Protein AF-A0A225VCA2-F1 (afdb_monomer)

Radius of gyration: 15.72 Å; Cα contacts (8 Å, |Δi|>4): 86; chains: 1; bounding box: 34×24×48 Å

pLDDT: mean 89.73, std 12.61, range [38.22, 97.88]

Sequence (70 aa):
SKLLNQRLVMRGLVRFDWDNNTNRMAGIHSQSDLLTPMLRRLGSLQDVSRAFNGALVTPTGRLLSGRKRN

Organism: NCBI:txid4795

Structure (mmCIF, N/CA/C/O backbone):
data_AF-A0A225VCA2-F1
#
_entry.id   AF-A0A225VCA2-F1
#
loop_
_atom_site.group_PDB
_atom_site.id
_atom_site.type_symbol
_atom_site.label_atom_id
_atom_site.label_alt_id
_atom_site.label_comp_id
_atom_site.label_asym_id
_atom_site.label_entity_id
_atom_site.label_seq_id
_atom_site.pdbx_PDB_ins_code
_atom_site.Cartn_x
_atom_site.Cartn_y
_atom_site.Cartn_z
_atom_site.occupancy
_atom_site.B_iso_or_equiv
_atom_site.auth_seq_id
_atom_site.auth_comp_id
_atom_site.auth_asym_id
_atom_site.auth_atom_id
_atom_site.pdbx_PDB_model_num
ATOM 1 N N . SER A 1 1 ? -1.170 -1.826 20.303 1.00 76.56 1 SER A N 1
ATOM 2 C CA . SER A 1 1 ? -1.753 -0.961 19.250 1.00 76.56 1 SER A CA 1
ATOM 3 C C . SER A 1 1 ? -2.766 -1.768 18.436 1.00 76.56 1 SER A C 1
ATOM 5 O O . SER A 1 1 ? -2.667 -2.990 18.430 1.00 76.56 1 SER A O 1
ATOM 7 N N . LYS A 1 2 ? -3.731 -1.134 17.745 1.00 88.31 2 LYS A N 1
ATOM 8 C CA . LYS A 1 2 ? -4.778 -1.838 16.963 1.00 88.31 2 LYS A CA 1
ATOM 9 C C . LYS A 1 2 ? -4.239 -2.665 15.778 1.00 88.31 2 LYS A C 1
ATOM 11 O O . LYS A 1 2 ? -4.982 -3.493 15.261 1.00 88.31 2 LYS A O 1
ATOM 16 N N . LEU A 1 3 ? -2.983 -2.463 15.364 1.00 91.94 3 LEU A N 1
ATOM 17 C CA . LEU A 1 3 ? -2.345 -3.144 14.224 1.00 91.94 3 LEU A CA 1
ATOM 18 C C . LEU A 1 3 ? -1.366 -4.259 14.628 1.00 91.94 3 LEU A C 1
ATOM 20 O O . LEU A 1 3 ? -0.996 -5.070 13.785 1.00 91.94 3 LEU A O 1
ATOM 24 N N . LEU A 1 4 ? -0.947 -4.321 15.897 1.00 94.12 4 LEU A N 1
ATOM 25 C CA . LEU A 1 4 ? -0.002 -5.341 16.356 1.00 94.12 4 LEU A CA 1
ATOM 26 C C . LEU A 1 4 ? -0.634 -6.739 16.250 1.00 94.12 4 LEU A C 1
ATOM 28 O O . LEU A 1 4 ? -1.764 -6.948 16.699 1.00 94.12 4 LEU A O 1
ATOM 32 N N . ASN A 1 5 ? 0.103 -7.683 15.660 1.00 94.25 5 ASN A N 1
ATOM 33 C CA . ASN A 1 5 ? -0.333 -9.065 15.427 1.00 94.25 5 ASN A CA 1
ATOM 34 C C . ASN A 1 5 ? -1.627 -9.180 14.603 1.00 94.25 5 ASN A C 1
ATOM 36 O O . ASN A 1 5 ? -2.440 -10.071 14.838 1.00 94.25 5 ASN A O 1
ATOM 40 N N . GLN A 1 6 ? -1.845 -8.264 13.655 1.00 93.06 6 GLN A N 1
ATOM 41 C CA . GLN A 1 6 ? -3.016 -8.290 12.778 1.00 93.06 6 GLN A CA 1
ATOM 42 C C . GLN A 1 6 ? -2.644 -8.627 11.345 1.00 93.06 6 GLN A C 1
ATOM 44 O O . GLN A 1 6 ? -1.722 -8.052 10.772 1.00 93.06 6 GLN A O 1
ATOM 49 N N . ARG A 1 7 ? -3.422 -9.527 10.741 1.00 94.25 7 ARG A N 1
ATOM 50 C CA . ARG A 1 7 ? -3.333 -9.833 9.316 1.00 94.25 7 ARG A CA 1
ATOM 51 C C . ARG A 1 7 ? -4.248 -8.892 8.539 1.00 94.25 7 ARG A C 1
ATOM 53 O O . ARG A 1 7 ? -5.467 -8.955 8.681 1.00 94.25 7 ARG A O 1
ATOM 60 N N . LEU A 1 8 ? -3.665 -8.059 7.682 1.00 92.50 8 LEU A N 1
ATOM 61 C CA . LEU A 1 8 ? -4.405 -7.262 6.706 1.00 92.50 8 LEU A CA 1
ATOM 62 C C . LEU A 1 8 ? -4.397 -8.001 5.366 1.00 92.50 8 LEU A C 1
ATOM 64 O O . LEU A 1 8 ? -3.336 -8.311 4.830 1.00 92.50 8 LEU A O 1
ATOM 68 N N . VAL A 1 9 ? -5.581 -8.306 4.838 1.00 93.50 9 VAL A N 1
ATOM 69 C CA . VAL A 1 9 ? -5.745 -8.891 3.502 1.00 93.50 9 VAL A CA 1
ATOM 70 C C . VAL A 1 9 ? -6.267 -7.806 2.573 1.00 93.50 9 VAL A C 1
ATOM 72 O O . VAL A 1 9 ? -7.276 -7.169 2.870 1.00 93.50 9 VAL A O 1
ATOM 75 N N . MET A 1 10 ? -5.579 -7.610 1.451 1.00 91.19 10 MET A N 1
ATOM 76 C CA . MET A 1 10 ? -5.930 -6.625 0.433 1.00 91.19 10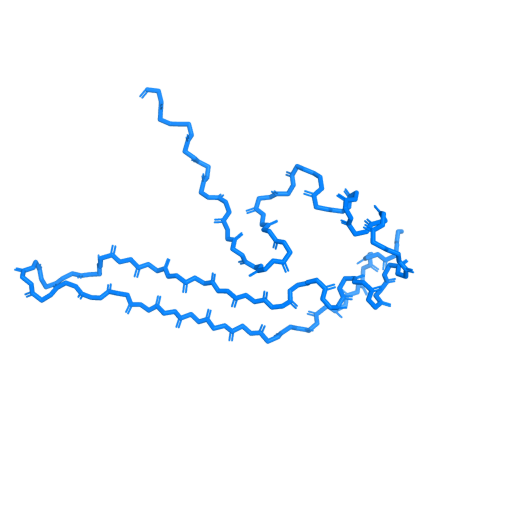 MET A CA 1
ATOM 77 C C . MET A 1 10 ? -5.866 -7.239 -0.959 1.00 91.19 10 MET A C 1
ATOM 79 O O . MET A 1 10 ? -5.078 -8.149 -1.213 1.00 91.19 10 MET A O 1
ATOM 83 N N . ARG A 1 11 ? -6.678 -6.701 -1.869 1.00 92.19 11 ARG A N 1
ATOM 84 C CA . ARG A 1 11 ? -6.558 -6.976 -3.301 1.00 92.19 11 ARG A CA 1
ATOM 85 C C . ARG A 1 11 ? -5.617 -5.956 -3.922 1.00 92.19 11 ARG A C 1
ATOM 87 O O . ARG A 1 11 ? -5.668 -4.776 -3.573 1.00 92.19 11 ARG A O 1
ATOM 94 N N . GLY A 1 12 ? -4.773 -6.421 -4.831 1.00 91.38 12 GLY A N 1
ATOM 95 C CA . GLY A 1 12 ? -3.843 -5.579 -5.565 1.00 91.38 12 GLY A CA 1
ATOM 96 C C . GLY A 1 12 ? -3.710 -6.008 -7.016 1.00 91.38 12 GLY A C 1
ATOM 97 O O . GLY A 1 12 ? -4.107 -7.109 -7.391 1.00 91.38 12 GLY A O 1
ATOM 98 N N . LEU A 1 13 ? -3.149 -5.105 -7.806 1.00 92.25 13 LEU A N 1
ATOM 99 C CA . LEU A 1 13 ? -2.803 -5.273 -9.204 1.00 92.25 13 LEU A CA 1
ATOM 100 C C . LEU A 1 13 ? -1.351 -4.836 -9.386 1.00 92.25 13 LEU A C 1
ATOM 102 O O . LEU A 1 13 ? -0.932 -3.806 -8.850 1.00 92.25 13 LEU A O 1
ATOM 106 N N . VAL A 1 14 ? -0.605 -5.606 -10.170 1.00 91.31 14 VAL A N 1
ATOM 107 C CA . VAL A 1 14 ? 0.733 -5.231 -10.620 1.00 91.31 14 VAL A CA 1
ATOM 108 C C . VAL A 1 14 ? 0.739 -5.256 -12.139 1.00 91.31 14 VAL A C 1
ATOM 110 O O . VAL A 1 14 ? 0.365 -6.258 -12.746 1.00 91.31 14 VAL A O 1
ATOM 113 N N . ARG A 1 15 ? 1.148 -4.142 -12.743 1.00 91.69 15 ARG A N 1
ATOM 114 C CA . ARG A 1 15 ? 1.383 -4.015 -14.177 1.00 91.69 15 ARG A CA 1
ATOM 115 C C . ARG A 1 15 ? 2.880 -3.899 -14.420 1.00 91.69 15 ARG A C 1
ATOM 117 O O . ARG A 1 15 ? 3.558 -3.097 -13.776 1.00 91.69 15 ARG A O 1
ATOM 124 N N . PHE A 1 16 ? 3.367 -4.704 -15.351 1.00 92.69 16 PHE A N 1
ATOM 125 C CA . PHE A 1 16 ? 4.738 -4.669 -15.827 1.00 92.69 16 PHE A CA 1
ATOM 126 C C . PHE A 1 16 ? 4.745 -4.018 -17.200 1.00 92.69 16 PHE A C 1
ATOM 128 O O . PHE A 1 16 ? 4.053 -4.482 -18.105 1.00 92.69 16 PHE A O 1
ATOM 135 N N . ASP A 1 17 ? 5.518 -2.949 -17.335 1.00 94.81 17 ASP A N 1
ATOM 136 C CA . ASP A 1 17 ? 5.661 -2.239 -18.595 1.00 94.81 17 ASP A CA 1
ATOM 137 C C . ASP A 1 17 ? 6.951 -2.731 -19.256 1.00 94.81 17 ASP A C 1
ATOM 139 O O . ASP A 1 17 ? 8.028 -2.700 -18.650 1.00 94.81 17 ASP A O 1
ATOM 143 N N . TRP A 1 18 ? 6.832 -3.229 -20.485 1.00 95.38 18 TRP A N 1
ATOM 144 C CA . TRP A 1 18 ? 7.935 -3.769 -21.276 1.00 95.38 18 TRP A CA 1
ATOM 145 C C . TRP A 1 18 ? 8.237 -2.849 -22.457 1.00 95.38 18 TRP A C 1
ATOM 147 O O . TRP A 1 18 ? 7.319 -2.426 -23.160 1.00 95.38 18 TRP A O 1
ATOM 157 N N . ASP A 1 19 ? 9.514 -2.547 -22.679 1.00 96.12 19 ASP A N 1
ATOM 158 C CA . ASP A 1 19 ? 9.980 -1.790 -23.837 1.00 96.12 19 ASP A CA 1
ATOM 159 C C . ASP A 1 19 ? 10.575 -2.741 -24.878 1.00 96.12 19 ASP A C 1
ATOM 161 O O . ASP A 1 19 ? 11.649 -3.318 -24.692 1.00 96.12 19 ASP A O 1
ATOM 165 N N . ASN A 1 20 ? 9.871 -2.876 -26.003 1.00 96.06 20 ASN A N 1
ATOM 166 C CA . ASN A 1 20 ? 10.284 -3.720 -27.121 1.00 96.06 20 ASN A CA 1
ATOM 167 C C . ASN A 1 20 ? 11.525 -3.184 -27.852 1.00 96.06 20 ASN A C 1
ATOM 169 O O . ASN A 1 20 ? 12.247 -3.975 -28.452 1.00 96.06 20 ASN A O 1
ATOM 173 N N . ASN A 1 21 ? 11.804 -1.876 -27.795 1.00 96.75 21 ASN A N 1
ATOM 174 C CA . ASN A 1 21 ? 12.947 -1.283 -28.494 1.00 96.75 21 ASN A CA 1
ATOM 175 C C . ASN A 1 21 ? 14.267 -1.608 -27.789 1.00 96.75 21 ASN A C 1
ATOM 177 O O . ASN A 1 21 ? 15.277 -1.866 -28.437 1.00 96.75 21 ASN A O 1
ATOM 181 N N . THR A 1 22 ? 14.262 -1.604 -26.453 1.00 95.88 22 THR A N 1
ATOM 182 C CA . THR A 1 22 ? 15.435 -1.963 -25.639 1.00 95.88 22 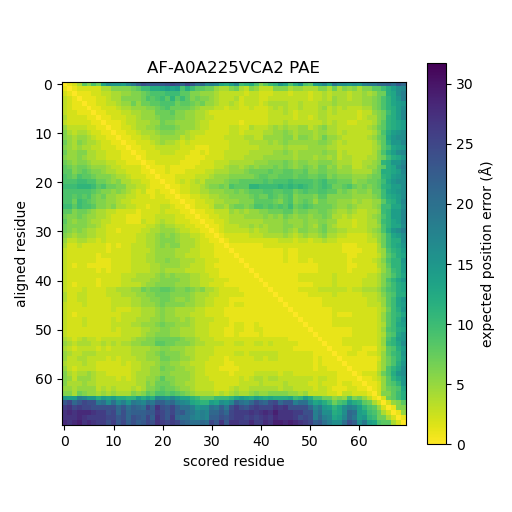THR A CA 1
ATOM 183 C C . THR A 1 22 ? 15.425 -3.419 -25.178 1.00 95.88 22 THR A C 1
ATOM 185 O O . THR A 1 22 ? 16.417 -3.884 -24.612 1.00 95.88 22 THR A O 1
ATOM 188 N N . ASN A 1 23 ? 14.327 -4.137 -25.442 1.00 93.69 23 ASN A N 1
ATOM 189 C CA . ASN A 1 23 ? 14.044 -5.499 -24.997 1.00 93.69 23 ASN A CA 1
ATOM 190 C C . ASN A 1 23 ? 14.235 -5.667 -23.477 1.00 93.69 23 ASN A C 1
ATOM 192 O O . ASN A 1 23 ? 14.876 -6.609 -23.002 1.00 93.69 23 ASN A O 1
ATOM 196 N N . ARG A 1 24 ? 13.746 -4.684 -22.712 1.00 95.00 24 ARG A N 1
ATOM 197 C CA . ARG A 1 24 ? 13.916 -4.578 -21.256 1.00 95.00 24 ARG A CA 1
ATOM 198 C C . ARG A 1 24 ? 12.619 -4.140 -20.588 1.00 95.00 24 ARG A C 1
ATOM 200 O O . ARG A 1 24 ? 11.748 -3.524 -21.196 1.00 95.00 24 ARG A O 1
ATOM 207 N N . MET A 1 25 ? 12.526 -4.397 -19.286 1.00 93.12 25 MET A N 1
ATOM 208 C CA . MET A 1 25 ? 11.484 -3.814 -18.447 1.00 93.12 25 MET A CA 1
ATOM 209 C C . MET A 1 25 ? 11.644 -2.287 -18.388 1.00 93.12 25 MET A C 1
ATOM 211 O O . MET A 1 25 ? 12.690 -1.784 -17.979 1.00 93.12 25 MET A O 1
ATOM 215 N N . ALA A 1 26 ? 10.573 -1.572 -18.721 1.00 92.88 26 ALA A N 1
ATOM 216 C CA . ALA A 1 26 ? 10.479 -0.119 -18.638 1.00 92.88 26 ALA A CA 1
ATOM 217 C C . ALA A 1 26 ? 9.927 0.360 -17.288 1.00 92.88 26 ALA A C 1
ATOM 219 O O . ALA A 1 26 ? 10.258 1.457 -16.836 1.00 92.88 26 ALA A O 1
ATOM 220 N N . GLY A 1 27 ? 9.097 -0.451 -16.625 1.00 89.69 27 GLY A N 1
ATOM 221 C CA . GLY A 1 27 ? 8.487 -0.042 -15.367 1.00 89.69 27 GLY A CA 1
ATOM 222 C C . GLY A 1 27 ? 7.705 -1.132 -14.648 1.00 89.69 27 GLY A C 1
ATOM 223 O O . GLY A 1 27 ? 7.315 -2.151 -15.219 1.00 89.69 27 GLY A O 1
ATOM 224 N N . ILE A 1 28 ? 7.462 -0.876 -13.364 1.00 89.75 28 ILE A N 1
ATOM 225 C CA . ILE A 1 28 ? 6.556 -1.647 -12.516 1.00 89.75 28 ILE A CA 1
ATOM 226 C C . ILE A 1 28 ? 5.585 -0.661 -11.886 1.00 89.75 28 ILE A C 1
ATOM 228 O O . ILE A 1 28 ? 5.994 0.275 -11.198 1.00 89.75 28 ILE A O 1
ATOM 232 N N . HIS A 1 29 ? 4.296 -0.900 -12.087 1.00 87.75 29 HIS A N 1
ATOM 233 C CA . HIS A 1 29 ? 3.229 -0.135 -11.465 1.00 87.75 29 HIS A CA 1
ATOM 234 C C . HIS A 1 29 ? 2.420 -1.055 -10.564 1.00 87.75 29 HIS A C 1
ATOM 236 O O . HIS A 1 29 ? 1.822 -2.022 -11.029 1.00 87.75 29 HIS A O 1
ATOM 242 N N . SER A 1 30 ? 2.384 -0.748 -9.272 1.00 87.56 30 SER A N 1
ATOM 243 C CA . SER A 1 30 ? 1.560 -1.464 -8.305 1.00 87.56 30 SER A CA 1
ATOM 244 C C . SER A 1 30 ? 0.464 -0.565 -7.741 1.00 87.56 30 SER A C 1
ATOM 246 O O . SER A 1 30 ? 0.663 0.629 -7.492 1.00 87.56 30 SER A O 1
ATOM 248 N N . GLN A 1 31 ? -0.704 -1.162 -7.534 1.00 90.00 31 GLN A N 1
ATOM 249 C CA . GLN A 1 31 ? -1.821 -0.557 -6.823 1.00 90.00 31 GLN A CA 1
ATOM 250 C C . GLN A 1 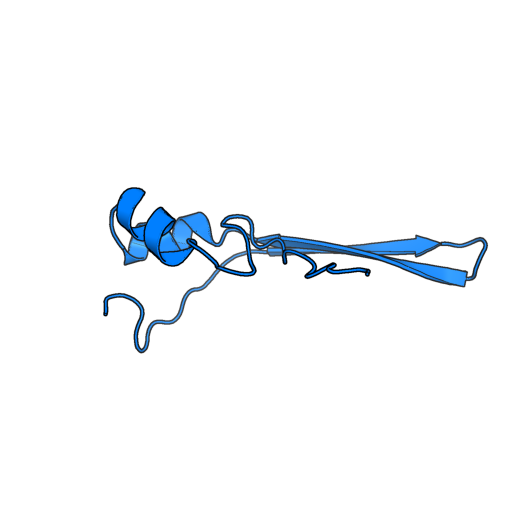31 ? -2.487 -1.618 -5.951 1.00 90.00 31 GLN A C 1
ATOM 252 O O . GLN A 1 31 ? -2.638 -2.767 -6.361 1.00 90.00 31 GLN A O 1
ATOM 257 N N . SER A 1 32 ? -2.909 -1.248 -4.750 1.00 92.69 32 SER A N 1
ATOM 258 C CA . SER A 1 32 ? -3.691 -2.111 -3.871 1.00 92.69 32 SER A CA 1
ATOM 259 C C . SER A 1 32 ? -4.665 -1.316 -3.009 1.00 92.69 32 SER A C 1
ATOM 261 O O . SER A 1 32 ? -4.550 -0.104 -2.852 1.00 92.69 32 SER A O 1
ATOM 263 N N . ASP A 1 33 ? -5.661 -1.997 -2.454 1.00 93.69 33 ASP A N 1
ATOM 264 C CA . ASP A 1 33 ? -6.604 -1.386 -1.518 1.00 93.69 33 ASP A CA 1
ATOM 265 C C . ASP A 1 33 ? -6.130 -1.588 -0.071 1.00 93.69 33 ASP A C 1
ATOM 267 O O . ASP A 1 33 ? -6.582 -2.502 0.621 1.00 93.69 33 ASP A O 1
ATOM 271 N N . LEU A 1 34 ? -5.178 -0.761 0.378 1.00 94.56 34 LEU A N 1
ATOM 272 C CA . LEU A 1 34 ? -4.753 -0.730 1.785 1.00 94.56 34 LEU A CA 1
ATOM 273 C C . LEU A 1 34 ? -5.719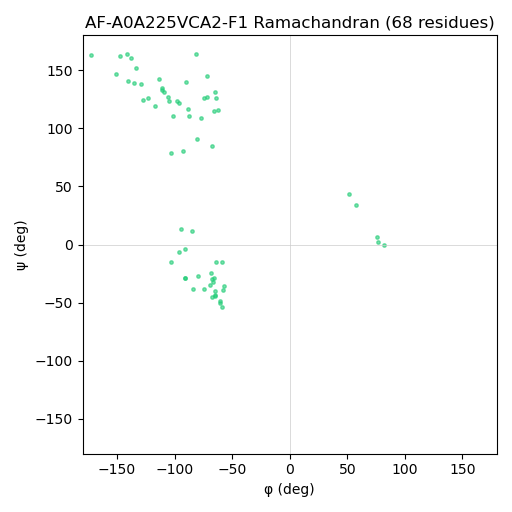 0.073 2.661 1.00 94.56 34 LEU A C 1
ATOM 275 O O . LEU A 1 34 ? -5.825 -0.194 3.859 1.00 94.56 34 LEU A O 1
ATOM 279 N N . LEU A 1 35 ? -6.427 1.043 2.081 1.00 95.75 35 LEU A N 1
ATOM 280 C CA . LEU A 1 35 ? -7.350 1.9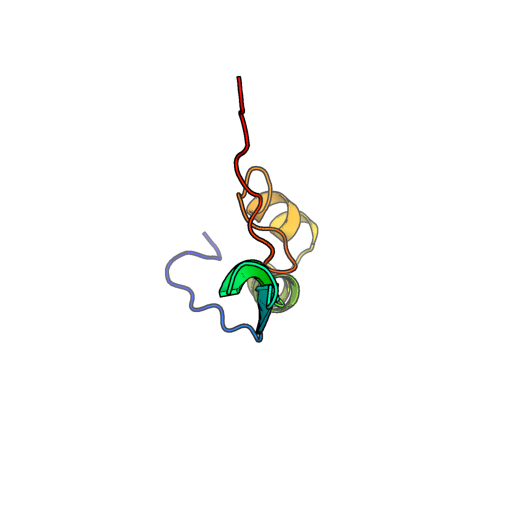09 2.805 1.00 95.75 35 LEU A CA 1
ATOM 281 C C . LEU A 1 35 ? -8.483 1.111 3.459 1.00 95.75 35 LEU A C 1
ATOM 283 O O . LEU A 1 35 ? -8.713 1.267 4.658 1.00 95.75 35 LEU A O 1
ATOM 287 N N . THR A 1 36 ? -9.160 0.234 2.715 1.00 95.88 36 THR A N 1
ATOM 288 C CA . THR A 1 36 ? -10.295 -0.541 3.236 1.00 95.88 36 THR A CA 1
ATOM 289 C C . THR A 1 36 ? -9.935 -1.409 4.451 1.00 95.88 36 THR A C 1
ATOM 291 O O . THR A 1 36 ? -10.610 -1.286 5.479 1.00 95.88 36 THR A O 1
ATOM 294 N N . PRO A 1 37 ? -8.905 -2.282 4.415 1.00 95.50 37 PRO A N 1
ATOM 295 C CA . PRO A 1 37 ? -8.560 -3.103 5.575 1.00 95.50 37 PRO A CA 1
ATOM 296 C C . PRO A 1 37 ? -8.031 -2.267 6.751 1.00 95.50 37 PRO A C 1
ATOM 298 O O . PRO A 1 37 ? -8.318 -2.602 7.901 1.00 95.50 37 PRO A O 1
ATOM 301 N N . MET A 1 38 ? -7.334 -1.154 6.494 1.00 96.50 38 MET A N 1
ATOM 302 C CA . MET A 1 38 ? -6.877 -0.239 7.547 1.00 96.50 38 MET A CA 1
ATOM 303 C C . MET A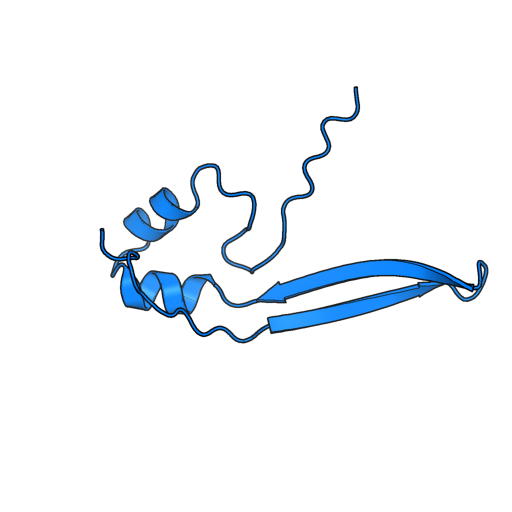 1 38 ? -8.045 0.471 8.230 1.00 96.50 38 MET A C 1
ATOM 305 O O . MET A 1 38 ? -8.108 0.504 9.458 1.00 96.50 38 MET A O 1
ATOM 309 N N . LEU A 1 39 ? -9.005 0.985 7.458 1.00 96.38 39 LEU A N 1
ATOM 310 C CA . LEU A 1 39 ? -10.186 1.654 7.996 1.00 96.38 39 LEU A CA 1
ATOM 311 C C . LEU A 1 39 ? -11.057 0.685 8.797 1.00 96.38 39 LEU A C 1
ATOM 313 O O . LEU A 1 39 ? -11.456 1.012 9.912 1.00 96.38 39 LEU A O 1
ATOM 317 N N . ARG A 1 40 ? -11.274 -0.535 8.286 1.00 95.69 40 ARG A N 1
ATOM 318 C CA . ARG A 1 40 ? -11.976 -1.601 9.023 1.00 95.69 40 ARG A CA 1
ATOM 319 C C . ARG A 1 40 ? -11.302 -1.924 10.353 1.00 95.69 40 ARG A C 1
ATOM 321 O O . ARG A 1 40 ? -11.989 -2.235 11.320 1.00 95.69 40 ARG A O 1
ATOM 328 N N . ARG A 1 41 ? -9.968 -1.866 10.410 1.00 95.50 41 ARG A N 1
ATOM 329 C CA . ARG A 1 41 ? -9.212 -2.213 11.616 1.00 95.50 41 ARG A CA 1
ATOM 330 C C . ARG A 1 41 ? -9.103 -1.069 12.623 1.00 95.50 41 ARG A C 1
ATOM 332 O O . ARG A 1 41 ? -9.122 -1.313 13.828 1.00 95.50 41 ARG A O 1
ATOM 339 N N . LEU A 1 42 ? -8.943 0.163 12.149 1.00 96.00 42 LEU A N 1
ATOM 340 C CA . LEU A 1 42 ? -8.706 1.333 12.995 1.00 96.00 42 LEU A CA 1
ATOM 341 C C . LEU A 1 42 ? -10.005 2.034 13.406 1.00 96.00 42 LEU A C 1
ATOM 343 O O . LEU A 1 42 ? -10.070 2.576 14.511 1.00 96.00 42 LEU A O 1
ATOM 347 N N . GLY A 1 43 ? -11.044 1.954 12.572 1.00 96.81 43 GLY A N 1
ATOM 348 C CA . GLY A 1 43 ? -12.380 2.490 12.835 1.00 96.81 43 GLY A CA 1
ATOM 349 C C . GLY A 1 43 ? -12.539 3.984 12.547 1.00 96.81 43 GLY A C 1
ATOM 350 O O . GLY A 1 43 ? -13.630 4.513 12.724 1.00 96.81 43 GLY A O 1
ATOM 351 N N . SER A 1 44 ? -11.485 4.679 12.105 1.00 97.25 44 SER A N 1
ATOM 352 C CA . SER A 1 44 ? -11.559 6.097 11.746 1.00 97.25 44 SER A CA 1
ATOM 353 C C . SER A 1 44 ? -10.543 6.472 10.666 1.00 97.25 44 SER A C 1
ATOM 355 O O . SER A 1 44 ? -9.429 5.946 10.631 1.00 97.25 44 SER A O 1
ATOM 357 N N . LEU A 1 45 ? -10.902 7.424 9.798 1.00 97.31 45 LEU A N 1
ATOM 358 C CA . LEU A 1 45 ? -9.969 7.983 8.811 1.00 97.31 45 LEU A CA 1
ATOM 359 C C . LEU A 1 45 ? -8.827 8.766 9.473 1.00 97.31 45 LEU A C 1
ATOM 361 O O . LEU A 1 45 ? -7.722 8.792 8.939 1.00 97.31 45 LEU A O 1
ATOM 365 N N . GLN A 1 46 ? -9.062 9.359 10.648 1.00 97.88 46 GLN A N 1
ATOM 366 C CA . GLN A 1 46 ? -8.029 10.077 11.393 1.00 97.88 46 GLN A CA 1
ATOM 367 C C . GLN A 1 46 ? -6.915 9.130 11.863 1.00 97.88 46 GLN A C 1
ATOM 369 O O . GLN A 1 46 ? -5.736 9.433 11.689 1.00 97.88 46 GLN A O 1
ATOM 374 N N . ASP A 1 47 ? -7.268 7.958 12.395 1.00 96.81 47 ASP A N 1
ATOM 375 C CA . ASP A 1 47 ? -6.279 6.957 12.803 1.00 96.81 47 ASP A CA 1
ATOM 376 C C . ASP A 1 47 ? -5.571 6.329 11.598 1.00 96.81 47 ASP A C 1
ATOM 378 O O . ASP A 1 47 ? -4.368 6.073 11.661 1.00 96.81 47 ASP A O 1
ATOM 382 N N . VAL A 1 48 ? -6.278 6.136 10.477 1.00 96.75 48 VAL A N 1
ATOM 383 C CA . VAL A 1 48 ? -5.651 5.720 9.212 1.00 96.75 48 VAL A CA 1
ATOM 384 C C . VAL A 1 48 ? -4.629 6.765 8.760 1.00 96.75 48 VAL A C 1
ATOM 386 O O . VAL A 1 48 ? -3.484 6.414 8.493 1.00 96.75 48 VAL A O 1
ATOM 389 N N . SER A 1 49 ? -4.988 8.051 8.746 1.00 96.69 49 SER A N 1
ATOM 390 C CA . SER A 1 49 ? -4.068 9.133 8.379 1.00 96.69 49 SER A CA 1
ATOM 391 C C . SER A 1 49 ? -2.824 9.157 9.266 1.00 96.69 49 SER A C 1
ATOM 393 O O . SER A 1 49 ? -1.726 9.375 8.760 1.00 96.69 49 SER A O 1
ATOM 395 N N . ARG A 1 50 ? -2.970 8.905 10.573 1.00 96.31 50 ARG A N 1
ATOM 396 C CA . ARG A 1 50 ? -1.834 8.794 11.500 1.00 96.31 50 ARG A CA 1
ATOM 397 C C . ARG A 1 50 ? -0.945 7.596 11.174 1.00 96.31 50 ARG A C 1
ATOM 399 O O . ARG A 1 50 ? 0.270 7.730 11.221 1.00 96.31 50 ARG A O 1
ATOM 406 N N . ALA A 1 51 ? -1.530 6.454 10.815 1.00 94.94 51 ALA A N 1
ATOM 407 C CA . ALA A 1 51 ? -0.777 5.254 10.453 1.00 94.94 51 ALA A CA 1
ATOM 408 C C . ALA A 1 51 ? 0.020 5.410 9.145 1.00 94.94 51 ALA A C 1
ATOM 410 O O . ALA A 1 51 ? 1.072 4.795 8.997 1.00 94.94 51 ALA A O 1
ATOM 411 N N . PHE A 1 52 ? -0.462 6.236 8.212 1.00 95.19 52 PHE A N 1
ATOM 412 C CA . PHE A 1 52 ? 0.241 6.552 6.965 1.00 95.19 52 PHE A CA 1
ATOM 413 C C . PHE A 1 52 ? 1.152 7.786 7.062 1.00 95.19 52 PHE A C 1
ATOM 415 O O . PHE A 1 52 ? 1.867 8.090 6.108 1.00 95.19 52 PHE A O 1
ATOM 422 N N . ASN A 1 53 ? 1.167 8.494 8.194 1.00 95.88 53 ASN A N 1
ATOM 423 C CA . ASN A 1 53 ? 2.036 9.649 8.373 1.00 95.88 53 ASN A CA 1
ATOM 424 C C . ASN A 1 53 ? 3.510 9.210 8.379 1.00 95.88 53 ASN A C 1
ATOM 426 O O . ASN A 1 53 ? 3.938 8.468 9.260 1.00 95.88 53 ASN A O 1
ATOM 430 N N . GLY A 1 54 ? 4.277 9.651 7.379 1.00 94.25 54 GLY A N 1
ATOM 431 C CA . GLY A 1 54 ? 5.66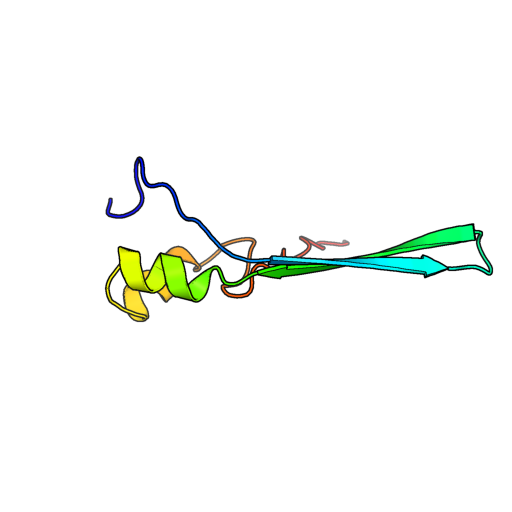6 9.227 7.176 1.00 94.25 54 GLY A CA 1
ATOM 432 C C . GLY A 1 54 ? 5.833 7.815 6.596 1.00 94.25 54 GLY A C 1
ATOM 433 O O . GLY A 1 54 ? 6.960 7.334 6.491 1.00 94.25 54 GLY A O 1
ATOM 434 N N . ALA A 1 55 ? 4.747 7.142 6.202 1.00 93.56 55 ALA A N 1
ATOM 435 C CA . ALA A 1 55 ? 4.834 5.835 5.560 1.00 93.56 55 ALA A CA 1
ATOM 436 C C . ALA A 1 55 ? 5.383 5.950 4.127 1.00 93.56 55 ALA A C 1
ATOM 438 O O . ALA A 1 55 ? 5.057 6.873 3.385 1.00 93.56 55 ALA A O 1
ATOM 439 N N . LEU A 1 56 ? 6.167 4.954 3.703 1.00 92.75 56 LEU A N 1
ATOM 440 C CA . LEU A 1 56 ? 6.704 4.850 2.335 1.00 92.75 56 LEU A CA 1
ATOM 441 C C . LEU A 1 56 ? 5.727 4.191 1.350 1.00 92.75 56 LEU A C 1
ATOM 443 O O . LEU A 1 56 ? 6.098 3.818 0.239 1.00 92.75 56 LEU A O 1
ATOM 447 N N . VAL A 1 57 ? 4.475 4.023 1.758 1.00 91.06 57 VAL A N 1
ATOM 448 C CA . VAL A 1 57 ? 3.409 3.435 0.955 1.00 91.06 57 VAL A CA 1
ATOM 449 C C . VAL A 1 57 ? 2.162 4.289 1.109 1.00 91.06 57 VAL A C 1
ATOM 451 O O . VAL A 1 57 ? 1.862 4.763 2.201 1.00 91.06 57 VAL A O 1
ATOM 454 N N . THR A 1 58 ? 1.436 4.512 0.022 1.00 92.88 58 THR A N 1
ATOM 455 C CA . THR A 1 58 ? 0.165 5.241 0.058 1.00 92.88 58 THR A CA 1
ATOM 456 C C . THR A 1 58 ? -0.985 4.321 0.493 1.00 92.88 58 THR A C 1
ATOM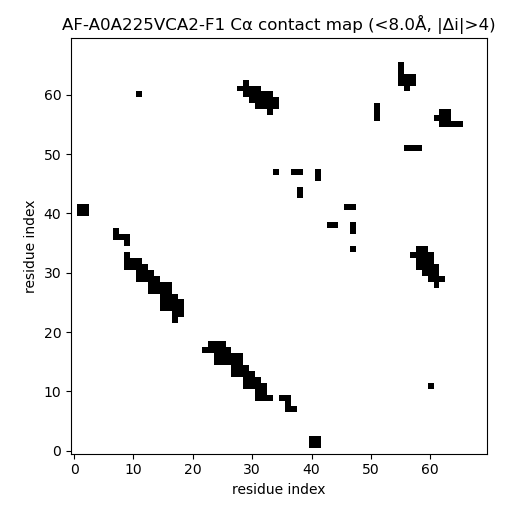 458 O O . THR A 1 58 ? -0.884 3.099 0.370 1.00 92.88 58 THR A O 1
ATOM 461 N N . PRO A 1 59 ? -2.149 4.867 0.896 1.00 94.25 59 PRO A N 1
ATOM 462 C CA . PRO A 1 59 ? -3.360 4.067 1.127 1.00 94.25 59 PRO A CA 1
ATOM 463 C C . PRO A 1 59 ? -3.853 3.284 -0.105 1.00 94.25 59 PRO A C 1
ATOM 465 O O . PRO A 1 59 ? -4.657 2.364 0.025 1.00 94.25 59 PRO A O 1
ATOM 468 N N . THR A 1 60 ? -3.361 3.630 -1.297 1.00 93.06 60 THR A N 1
ATOM 469 C CA . THR A 1 60 ? -3.603 2.915 -2.558 1.00 93.06 60 THR A CA 1
ATOM 470 C C . THR A 1 60 ? -2.507 1.899 -2.896 1.00 93.06 60 THR A C 1
ATOM 472 O O . THR A 1 60 ? -2.423 1.443 -4.036 1.00 93.06 60 THR A O 1
ATOM 475 N N . GLY A 1 61 ? -1.626 1.560 -1.950 1.00 90.12 61 GLY A N 1
ATOM 476 C CA . GLY A 1 61 ? -0.608 0.526 -2.147 1.00 90.12 61 GLY A CA 1
ATOM 477 C C . GLY A 1 61 ? 0.587 0.930 -2.995 1.00 90.12 61 GLY A C 1
ATOM 478 O O . GLY A 1 61 ? 1.462 0.102 -3.245 1.00 90.12 61 GLY A O 1
ATOM 479 N N . ARG A 1 62 ? 0.645 2.185 -3.446 1.00 88.94 62 ARG A N 1
ATOM 480 C CA . ARG A 1 62 ? 1.768 2.677 -4.237 1.00 88.94 62 ARG A CA 1
ATOM 481 C C . ARG A 1 62 ? 2.955 2.888 -3.314 1.00 88.94 62 ARG A C 1
ATOM 483 O O . ARG A 1 62 ? 2.854 3.627 -2.336 1.00 88.94 62 ARG A O 1
ATOM 490 N N . LEU A 1 63 ? 4.086 2.287 -3.658 1.00 87.12 63 LEU A N 1
ATOM 491 C CA . LEU A 1 63 ? 5.346 2.575 -2.987 1.00 87.12 63 LEU A CA 1
ATOM 492 C C . LEU A 1 63 ? 5.831 3.963 -3.402 1.00 87.12 63 LEU A C 1
ATOM 494 O O . LEU A 1 63 ? 5.930 4.282 -4.589 1.00 87.12 63 LEU A O 1
ATOM 498 N N . LEU A 1 64 ? 6.123 4.796 -2.413 1.00 85.62 64 LEU A N 1
ATOM 499 C CA . LEU A 1 64 ? 6.777 6.071 -2.629 1.00 85.62 64 LEU A CA 1
ATOM 500 C C . LEU A 1 64 ? 8.255 5.772 -2.862 1.00 85.62 64 LEU A C 1
ATOM 502 O O . LEU A 1 64 ? 8.968 5.352 -1.953 1.00 85.62 64 LEU A O 1
ATOM 506 N N . SER A 1 65 ? 8.718 5.942 -4.100 1.00 73.50 65 SER A N 1
ATOM 507 C CA . SER A 1 65 ? 10.141 5.802 -4.393 1.00 73.50 65 SER A CA 1
ATOM 508 C C . SER A 1 65 ? 10.895 6.875 -3.610 1.00 73.50 65 SER A C 1
ATOM 510 O O . SER A 1 65 ? 10.724 8.068 -3.863 1.00 73.50 65 SER A O 1
ATOM 512 N N . GLY A 1 66 ? 11.749 6.460 -2.675 1.00 64.12 66 GLY A N 1
ATOM 513 C CA . GLY A 1 66 ? 12.681 7.351 -1.997 1.00 64.12 66 GLY A CA 1
ATOM 514 C C . GLY A 1 66 ? 13.721 7.853 -2.991 1.00 64.12 66 GLY A C 1
ATOM 515 O O . GLY A 1 66 ? 14.785 7.264 -3.130 1.00 64.12 66 GLY A O 1
ATOM 516 N N . ARG A 1 67 ? 13.418 8.921 -3.730 1.00 48.12 67 ARG A N 1
ATOM 517 C CA . ARG A 1 67 ? 14.395 9.596 -4.586 1.00 48.12 67 ARG A CA 1
ATOM 518 C C . ARG A 1 67 ? 14.838 10.880 -3.895 1.00 48.12 67 ARG A C 1
ATOM 520 O O . ARG A 1 67 ? 14.422 11.965 -4.276 1.00 48.12 67 ARG A O 1
ATOM 527 N N . LYS A 1 68 ? 15.739 10.755 -2.916 1.00 47.53 68 LYS A N 1
ATOM 528 C CA . LYS A 1 68 ? 16.798 11.762 -2.779 1.00 47.53 68 LYS A CA 1
ATOM 529 C C . LYS A 1 68 ? 17.861 11.387 -3.809 1.00 47.53 68 LYS A C 1
ATOM 531 O O . LYS A 1 68 ? 18.717 10.550 -3.551 1.00 47.53 68 LYS A O 1
ATOM 536 N N . ARG A 1 69 ? 17.737 11.929 -5.020 1.00 40.22 69 ARG A N 1
ATOM 537 C CA . ARG A 1 69 ? 18.915 12.100 -5.871 1.00 40.22 69 ARG A CA 1
ATOM 538 C C . ARG A 1 69 ? 19.489 13.459 -5.481 1.00 40.22 69 ARG A C 1
ATOM 540 O O . ARG A 1 69 ? 18.804 14.459 -5.679 1.00 40.22 69 ARG A O 1
ATOM 547 N N . ASN A 1 70 ? 20.651 13.428 -4.830 1.00 38.22 70 ASN A N 1
ATOM 548 C CA . ASN A 1 70 ? 21.556 14.572 -4.768 1.00 38.22 70 ASN A CA 1
ATOM 549 C C . ASN A 1 70 ? 21.963 14.973 -6.188 1.00 38.22 70 ASN A C 1
ATOM 551 O O . ASN A 1 70 ? 22.002 14.060 -7.051 1.00 38.22 70 ASN A O 1
#

Mean predicted aligned error: 5.41 Å

Nearest PDB structures (foldseek):
  3jbo-assembly1_Z  TM=3.810E-01  e=4.673E+00  Plasmodium falciparum 3D7
  8tpu-assembly1_SZ  TM=3.348E-01  e=4.673E+00  Plasmodium falciparum 3D7

Secondary structure (DSSP, 8-state):
-TTTT------EEEEEEEETTTTEEEEEEEEE--HHHHHHHHSSHHHHHHHHTT-SB-TTS-B-------

Solvent-accessible surface area (backbone atoms only — not comparabl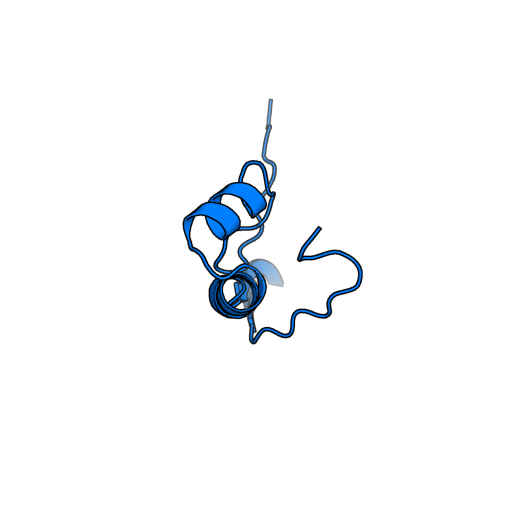e to full-atom values): 4384 Å² total; per-residue (Å²): 115,86,63,68,99,58,88,80,75,65,62,69,51,77,48,77,40,73,34,80,90,78,70,40,80,71,46,77,49,54,39,23,47,45,42,62,47,44,35,74,60,60,72,35,70,68,56,40,52,57,70,44,60,91,47,60,43,45,56,49,44,33,70,56,79,88,73,84,75,129

Foldseek 3Di:
DLPPPDDQDKDKDKDWDADPVVRGTPDIDIWIQQPVSLCVRVVDPVVVCVVCVVPQADNGGGGNPPDPPD